Protein AF-A0A9D9X022-F1 (afdb_monomer_lite)

Secondary structure (DSSP, 8-state):
---------EEEE-TTT--EEEEGGGSS--GGGGS---HHHHHHHHHH-SS---HHHHHHHHHHHHHHT-

pLDDT: mean 79.5, std 12.74, range [39.91, 91.0]

Foldseek 3Di:
DDDPLPQPFDFDAAPVPRDTDGASPVRVDGVVVVDDADPQLVVCCVVVDVDDHDPVVSVVSSVVRVVVVD

Sequence (70 aa):
MAENAETKVEQKQCEACGERFGCGANADRCWCTSVELTADAAAALKSSYSDCLCPKCLDKQNEDVKKRSI

Structure (mmCIF, N/CA/C/O backbone):
data_AF-A0A9D9X022-F1
#
_entry.id   AF-A0A9D9X022-F1
#
loop_
_atom_site.group_PDB
_atom_site.id
_atom_site.type_symbol
_atom_site.label_atom_id
_atom_site.label_alt_id
_atom_site.label_comp_id
_atom_site.label_asym_id
_atom_site.label_entity_id
_atom_site.label_seq_id
_atom_site.pdbx_PDB_ins_code
_atom_site.Cartn_x
_atom_site.Cartn_y
_atom_site.Cartn_z
_atom_site.occupancy
_atom_site.B_iso_or_equiv
_atom_site.auth_seq_id
_atom_site.auth_comp_id
_atom_site.auth_asym_id
_atom_site.auth_atom_id
_atom_site.pdbx_PDB_model_num
ATOM 1 N N . MET A 1 1 ? 23.865 -13.623 -26.958 1.00 39.91 1 MET A N 1
ATOM 2 C CA . MET A 1 1 ? 24.794 -12.884 -26.078 1.00 39.91 1 MET A CA 1
ATOM 3 C C . MET A 1 1 ? 23.928 -12.046 -25.146 1.00 39.91 1 MET A C 1
ATOM 5 O O . MET A 1 1 ? 23.124 -11.287 -25.658 1.00 39.91 1 MET A O 1
ATOM 9 N N . ALA A 1 2 ? 24.021 -12.339 -23.842 1.00 47.91 2 ALA A N 1
ATOM 10 C CA . ALA A 1 2 ? 23.393 -11.742 -22.650 1.00 47.91 2 ALA A CA 1
ATOM 11 C C . ALA A 1 2 ? 22.153 -10.830 -22.813 1.00 47.91 2 ALA A C 1
ATOM 13 O O . ALA A 1 2 ? 22.268 -9.630 -23.048 1.00 47.91 2 ALA A O 1
ATOM 14 N N . GLU A 1 3 ? 20.979 -11.417 -22.559 1.00 45.75 3 GLU A N 1
ATOM 15 C CA . GLU A 1 3 ? 19.773 -10.741 -22.070 1.00 45.75 3 GLU A CA 1
ATOM 16 C C . GLU A 1 3 ? 20.088 -9.988 -20.769 1.00 45.75 3 GLU A C 1
ATOM 18 O O . GLU A 1 3 ? 20.187 -10.590 -19.703 1.00 45.7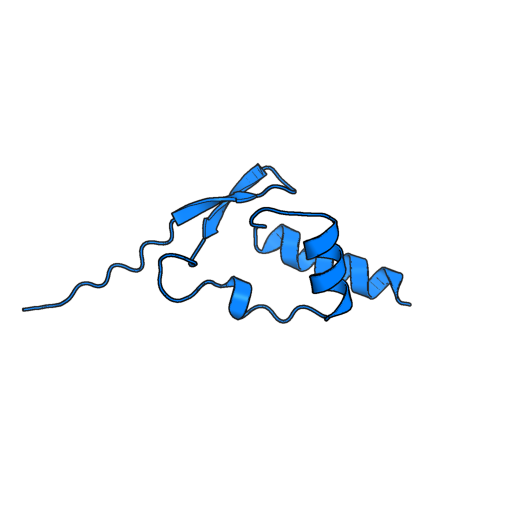5 3 GLU A O 1
ATOM 23 N N . ASN A 1 4 ? 20.253 -8.668 -20.837 1.00 44.62 4 ASN A N 1
ATOM 24 C CA . ASN A 1 4 ? 20.224 -7.830 -19.644 1.00 44.62 4 ASN A CA 1
ATOM 25 C C . ASN A 1 4 ? 18.785 -7.327 -19.491 1.00 44.62 4 ASN A C 1
ATOM 27 O O . ASN A 1 4 ? 18.422 -6.258 -19.975 1.00 44.62 4 ASN A O 1
ATOM 31 N N . ALA A 1 5 ? 17.938 -8.158 -18.881 1.00 54.25 5 ALA A N 1
ATOM 32 C CA . ALA A 1 5 ? 16.641 -7.743 -18.366 1.00 54.25 5 ALA A CA 1
ATOM 33 C C . ALA A 1 5 ? 16.894 -6.803 -17.179 1.00 54.25 5 ALA A C 1
ATOM 35 O O . ALA A 1 5 ? 16.914 -7.202 -16.017 1.00 54.25 5 ALA A O 1
ATOM 36 N N . GLU A 1 6 ? 17.196 -5.548 -17.493 1.00 54.34 6 GLU A N 1
ATOM 37 C CA . GLU A 1 6 ? 17.353 -4.479 -16.523 1.00 54.34 6 GLU A CA 1
ATOM 38 C C . GLU A 1 6 ? 15.982 -4.205 -15.918 1.00 54.34 6 GLU A C 1
ATOM 40 O O . GLU A 1 6 ? 15.154 -3.512 -16.502 1.00 54.34 6 GLU A O 1
ATOM 45 N N . THR A 1 7 ? 15.739 -4.808 -14.758 1.00 56.75 7 THR A N 1
ATOM 46 C CA . THR A 1 7 ? 14.627 -4.587 -13.833 1.00 56.75 7 THR A CA 1
ATOM 47 C C . THR A 1 7 ? 14.379 -3.082 -13.656 1.00 56.75 7 THR A C 1
ATOM 49 O O . THR A 1 7 ? 14.912 -2.446 -12.745 1.00 56.75 7 THR A O 1
ATOM 52 N N . LYS A 1 8 ? 13.611 -2.467 -14.564 1.00 63.00 8 LYS A N 1
ATOM 53 C CA . LYS A 1 8 ? 13.401 -1.018 -14.601 1.00 63.00 8 LYS A CA 1
ATOM 54 C C . LYS A 1 8 ? 12.317 -0.665 -13.603 1.00 63.00 8 LYS A C 1
ATOM 56 O O . LYS A 1 8 ? 11.134 -0.586 -13.919 1.00 63.00 8 LYS A O 1
ATOM 61 N N . VAL A 1 9 ? 12.742 -0.472 -12.363 1.00 72.50 9 VAL A N 1
ATOM 62 C CA . VAL A 1 9 ? 11.879 0.042 -11.308 1.00 72.50 9 VAL A CA 1
ATOM 63 C C . VAL A 1 9 ? 11.523 1.489 -11.664 1.00 72.50 9 VAL A C 1
ATOM 65 O O . VAL A 1 9 ? 12.388 2.365 -11.696 1.00 72.50 9 VAL A O 1
ATOM 68 N N . GLU A 1 10 ? 10.258 1.748 -11.995 1.00 79.44 10 GLU A N 1
ATOM 69 C CA . GLU A 1 10 ? 9.814 3.084 -12.391 1.00 79.44 10 GLU A CA 1
ATOM 70 C C . GLU A 1 10 ? 9.574 3.930 -11.145 1.00 79.44 10 GLU A C 1
ATOM 72 O O . GLU A 1 10 ? 8.879 3.499 -10.228 1.00 79.44 10 GLU A O 1
ATOM 77 N N . GLN A 1 11 ? 10.147 5.133 -11.080 1.00 84.81 11 GLN A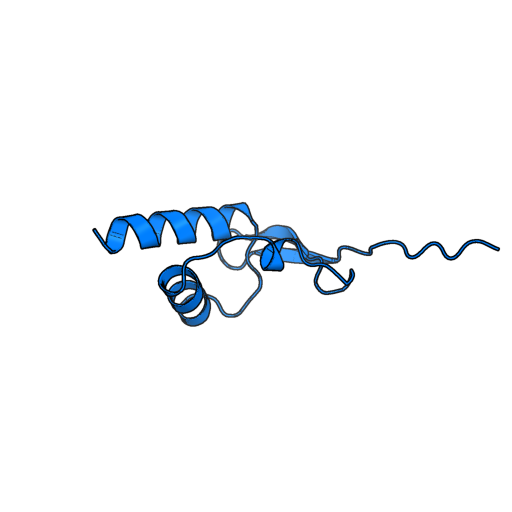 N 1
ATOM 78 C CA . GLN A 1 11 ? 9.908 6.003 -9.934 1.00 84.81 11 GLN A CA 1
ATOM 79 C C . GLN A 1 11 ? 8.487 6.568 -9.993 1.00 84.81 11 GLN A C 1
ATOM 81 O O . GLN A 1 11 ? 8.160 7.346 -10.887 1.00 84.81 11 GLN A O 1
ATOM 86 N N . LYS A 1 12 ? 7.654 6.183 -9.026 1.00 85.50 12 LYS A N 1
ATOM 87 C CA . LYS A 1 12 ? 6.316 6.738 -8.798 1.00 85.50 12 LYS A CA 1
ATOM 88 C C . LYS A 1 12 ? 6.344 7.646 -7.574 1.00 85.50 12 LYS A C 1
ATOM 90 O O . LYS A 1 12 ? 7.237 7.545 -6.730 1.00 85.50 12 LYS A O 1
ATOM 95 N N . GLN A 1 13 ? 5.382 8.555 -7.491 1.00 89.62 13 GLN A N 1
ATOM 96 C CA . GLN A 1 13 ? 5.227 9.454 -6.356 1.00 89.62 13 GLN A CA 1
ATOM 97 C C . GLN A 1 13 ? 4.139 8.914 -5.432 1.00 89.62 13 GLN A C 1
ATOM 99 O O . GLN A 1 13 ? 3.076 8.532 -5.897 1.00 89.62 13 GLN A O 1
ATOM 104 N N . CYS A 1 14 ? 4.414 8.860 -4.132 1.00 90.25 14 CYS A N 1
ATOM 105 C CA . CYS A 1 14 ? 3.448 8.383 -3.149 1.00 90.25 14 CYS A CA 1
ATOM 106 C C . CYS A 1 14 ? 2.298 9.382 -2.976 1.00 90.25 14 CYS A C 1
ATOM 108 O O . CYS A 1 14 ? 2.556 10.544 -2.674 1.00 90.25 14 CYS A O 1
ATOM 110 N N . GLU A 1 15 ? 1.049 8.931 -3.068 1.00 90.06 15 GLU A N 1
ATOM 111 C CA . GLU A 1 15 ? -0.129 9.785 -2.829 1.00 90.06 15 GLU A CA 1
ATOM 112 C C . GLU A 1 15 ? -0.254 10.235 -1.362 1.00 90.06 15 GLU A C 1
ATOM 114 O O . GLU A 1 15 ? -0.708 11.340 -1.085 1.00 90.06 15 GLU A O 1
ATOM 119 N N . ALA A 1 16 ? 0.218 9.424 -0.407 1.00 88.62 16 ALA A N 1
ATOM 120 C CA . ALA A 1 16 ? 0.119 9.743 1.019 1.00 88.62 16 ALA A CA 1
ATOM 121 C C . ALA A 1 16 ? 1.182 10.740 1.514 1.00 88.62 16 ALA A C 1
ATOM 123 O O . ALA A 1 16 ? 0.886 11.587 2.354 1.00 88.62 16 ALA A O 1
ATOM 124 N N . CYS A 1 17 ? 2.433 10.624 1.051 1.00 91.00 17 CYS A N 1
ATOM 125 C CA . CYS A 1 17 ? 3.541 11.463 1.537 1.00 91.00 17 CYS A CA 1
ATOM 126 C C . CYS A 1 17 ? 4.246 12.293 0.460 1.00 91.00 17 CYS A C 1
ATOM 128 O O . CYS A 1 17 ? 5.066 13.142 0.796 1.00 91.00 17 CYS A O 1
ATOM 130 N N . GLY A 1 18 ? 3.985 12.043 -0.823 1.00 89.44 18 GLY A N 1
ATOM 131 C CA . GLY A 1 18 ? 4.668 12.710 -1.931 1.00 89.44 18 GLY A CA 1
ATOM 132 C C . GLY A 1 18 ? 6.103 12.235 -2.192 1.00 89.44 18 GLY A C 1
ATOM 133 O O . GLY A 1 18 ? 6.758 12.788 -3.074 1.00 89.44 18 GLY A O 1
ATOM 134 N N . GLU A 1 19 ? 6.613 11.233 -1.465 1.00 88.69 19 GLU A N 1
ATOM 135 C CA . GLU A 1 19 ? 7.974 10.707 -1.649 1.00 88.69 19 GLU A CA 1
ATOM 136 C C . GLU A 1 19 ? 8.074 9.907 -2.958 1.00 88.69 19 GLU A C 1
ATOM 138 O O . GLU A 1 19 ? 7.170 9.142 -3.306 1.00 88.69 19 GLU A O 1
ATOM 143 N N . ARG A 1 20 ? 9.180 10.079 -3.694 1.00 88.19 20 ARG A N 1
ATOM 144 C CA . ARG A 1 20 ? 9.468 9.276 -4.889 1.00 88.19 20 ARG A C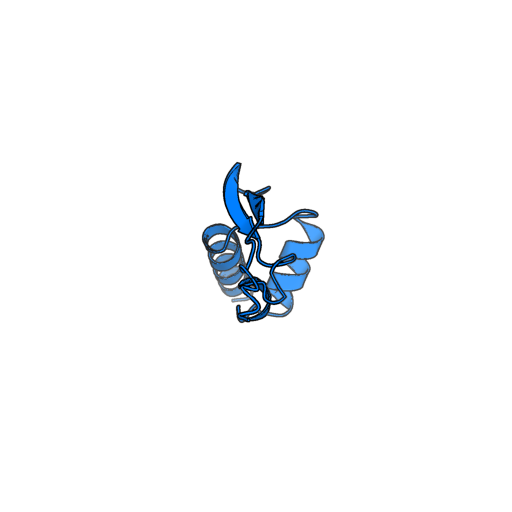A 1
ATOM 145 C C . ARG A 1 20 ? 10.005 7.919 -4.466 1.00 88.19 20 ARG A C 1
ATOM 147 O O . ARG A 1 20 ? 11.001 7.842 -3.753 1.00 88.19 20 ARG A O 1
ATOM 154 N N . PHE A 1 21 ? 9.372 6.855 -4.936 1.00 86.94 21 PHE A N 1
ATOM 155 C CA . PHE A 1 21 ? 9.773 5.488 -4.643 1.00 86.94 21 PHE A CA 1
ATOM 156 C C . PHE A 1 21 ? 9.787 4.646 -5.910 1.00 86.94 21 PHE A C 1
ATOM 158 O O . PHE A 1 21 ? 9.118 4.944 -6.898 1.00 86.94 21 PHE A O 1
ATOM 165 N N . GLY A 1 22 ? 10.564 3.570 -5.876 1.00 82.56 22 GLY A N 1
ATOM 166 C CA . GLY A 1 22 ? 10.604 2.619 -6.969 1.00 82.56 22 GLY A CA 1
ATOM 167 C C . GLY A 1 22 ? 9.352 1.739 -7.001 1.00 82.56 22 GLY A C 1
ATOM 168 O O . GLY A 1 22 ? 9.134 0.935 -6.094 1.00 82.56 22 GLY A O 1
ATOM 169 N N . CYS A 1 23 ? 8.552 1.854 -8.056 1.00 81.12 23 CYS A N 1
ATOM 170 C CA . CYS A 1 23 ? 7.470 0.936 -8.374 1.00 81.12 23 CYS A CA 1
ATOM 171 C C . CYS A 1 23 ? 7.985 -0.175 -9.296 1.00 81.12 23 CYS A C 1
ATOM 173 O O . CYS A 1 23 ? 8.351 0.051 -10.451 1.00 81.12 23 CYS A O 1
ATOM 175 N N . GLY A 1 24 ? 8.005 -1.398 -8.769 1.00 75.25 24 GLY A N 1
ATOM 176 C CA . GLY A 1 24 ? 8.395 -2.590 -9.521 1.00 75.25 24 GLY A CA 1
ATOM 177 C C . GLY A 1 24 ? 7.270 -3.176 -10.377 1.00 75.25 24 GLY A C 1
ATOM 178 O O . GLY A 1 24 ? 7.431 -4.278 -10.881 1.00 75.25 24 GLY A O 1
ATOM 179 N N . ALA A 1 25 ? 6.139 -2.475 -10.551 1.00 72.06 25 ALA A N 1
ATOM 180 C CA . ALA A 1 25 ? 5.040 -2.943 -11.404 1.00 72.06 25 ALA A CA 1
ATOM 181 C C . ALA A 1 25 ? 5.486 -3.193 -12.857 1.00 72.06 25 ALA A C 1
ATOM 183 O O . ALA A 1 25 ? 4.999 -4.115 -13.495 1.00 72.06 25 ALA A O 1
ATOM 184 N N . ASN A 1 26 ? 6.453 -2.412 -13.349 1.00 67.19 26 ASN A N 1
ATOM 185 C CA . ASN A 1 26 ? 7.059 -2.592 -14.674 1.00 67.19 26 ASN A CA 1
ATOM 186 C C . ASN A 1 26 ? 8.252 -3.562 -14.681 1.00 67.19 26 ASN A C 1
ATOM 188 O O . ASN A 1 26 ? 8.818 -3.832 -15.733 1.00 67.19 26 ASN A O 1
ATOM 192 N N . ALA A 1 27 ? 8.682 -4.031 -13.511 1.00 66.25 27 ALA A N 1
ATOM 193 C CA . ALA A 1 27 ? 9.916 -4.783 -13.333 1.00 66.25 27 ALA A CA 1
ATOM 194 C C . ALA A 1 27 ? 9.648 -6.279 -13.078 1.00 66.25 27 ALA A C 1
ATOM 196 O O . ALA A 1 27 ? 10.460 -6.951 -12.444 1.00 66.25 27 ALA A O 1
ATOM 197 N N . ASP A 1 28 ? 8.476 -6.768 -13.501 1.00 64.69 28 ASP A N 1
ATOM 198 C CA . ASP A 1 28 ? 7.887 -8.092 -13.226 1.00 64.69 28 ASP A CA 1
ATOM 199 C C . ASP A 1 28 ? 7.636 -8.416 -11.738 1.00 64.69 28 ASP A C 1
ATOM 201 O O . ASP A 1 28 ? 6.769 -9.225 -11.410 1.00 64.69 28 ASP A O 1
ATOM 205 N N . ARG A 1 29 ? 8.329 -7.751 -10.804 1.00 67.44 29 ARG A N 1
ATOM 206 C CA . ARG A 1 29 ? 8.130 -7.880 -9.356 1.00 67.44 29 ARG A CA 1
ATOM 207 C C . ARG A 1 29 ? 8.052 -6.523 -8.663 1.00 67.44 29 ARG A C 1
ATOM 209 O O . ARG A 1 29 ? 9.056 -5.837 -8.477 1.00 67.44 29 ARG A O 1
ATOM 216 N N . CYS A 1 30 ? 6.859 -6.172 -8.185 1.00 76.12 30 CYS A N 1
ATOM 217 C CA . CYS A 1 30 ? 6.680 -5.081 -7.231 1.00 76.12 30 CYS A CA 1
ATOM 218 C C . CYS A 1 30 ? 6.971 -5.581 -5.816 1.00 76.12 30 CYS A C 1
ATOM 220 O O . CYS A 1 30 ? 6.401 -6.576 -5.384 1.00 76.12 30 CYS A O 1
ATOM 222 N N . TRP A 1 31 ? 7.786 -4.860 -5.044 1.00 79.81 31 TRP A N 1
ATOM 223 C CA . TRP A 1 31 ? 7.971 -5.160 -3.617 1.00 79.81 31 TRP A CA 1
ATOM 224 C C . TRP A 1 31 ? 6.629 -5.189 -2.865 1.00 79.81 31 TRP A C 1
ATOM 226 O O . TRP A 1 31 ? 6.472 -5.971 -1.935 1.00 79.81 31 TRP A O 1
ATOM 236 N N . CYS A 1 32 ? 5.645 -4.404 -3.321 1.00 78.00 32 CYS A N 1
ATOM 237 C CA . CYS A 1 32 ? 4.308 -4.322 -2.746 1.00 78.00 32 CYS A CA 1
ATOM 238 C C . CYS A 1 32 ? 3.562 -5.664 -2.721 1.00 7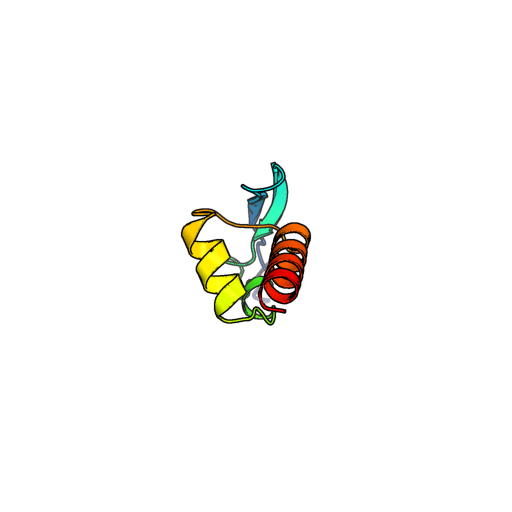8.00 32 CYS A C 1
ATOM 240 O O . CYS A 1 32 ? 2.774 -5.889 -1.810 1.00 78.00 32 CYS A O 1
ATOM 242 N N . THR A 1 33 ? 3.832 -6.579 -3.660 1.00 76.62 33 THR A N 1
ATOM 243 C CA . THR A 1 33 ? 3.211 -7.917 -3.664 1.00 76.62 33 THR A CA 1
ATOM 244 C C . THR A 1 33 ? 3.858 -8.872 -2.667 1.00 76.62 33 THR A C 1
ATOM 246 O O . THR A 1 33 ? 3.291 -9.917 -2.374 1.00 76.62 33 THR A O 1
ATOM 249 N N . SER A 1 34 ? 5.053 -8.543 -2.173 1.00 80.94 34 SER A N 1
ATOM 250 C CA . SER A 1 34 ? 5.746 -9.310 -1.137 1.00 80.94 34 SER A CA 1
ATOM 251 C C . SER A 1 34 ? 5.462 -8.781 0.270 1.00 80.94 34 SER A C 1
ATOM 253 O O . SER A 1 34 ? 5.916 -9.388 1.236 1.00 80.94 34 SER A O 1
ATOM 255 N N . VAL A 1 35 ? 4.760 -7.648 0.397 1.00 82.44 35 VAL A N 1
ATOM 256 C CA . VAL A 1 35 ? 4.385 -7.090 1.698 1.00 82.44 35 VAL A CA 1
ATOM 257 C C . VAL A 1 35 ? 3.158 -7.816 2.226 1.00 82.44 35 VAL A C 1
ATOM 259 O O . VAL A 1 35 ? 2.118 -7.864 1.571 1.00 82.44 35 VAL A O 1
ATOM 262 N N . GLU A 1 36 ? 3.265 -8.329 3.446 1.00 82.06 36 GLU A N 1
ATOM 263 C CA . GLU A 1 36 ? 2.138 -8.906 4.170 1.00 82.06 36 GLU A CA 1
ATOM 264 C C . GLU A 1 36 ? 1.259 -7.794 4.757 1.00 82.06 36 GLU A C 1
ATOM 266 O O . GLU A 1 36 ? 1.516 -7.236 5.829 1.00 82.06 36 GLU A O 1
ATOM 271 N N . LEU A 1 37 ? 0.204 -7.456 4.019 1.00 84.31 37 LEU A N 1
ATOM 272 C CA . LEU A 1 37 ? -0.868 -6.582 4.482 1.00 84.31 37 LEU A CA 1
ATOM 273 C C . LEU A 1 37 ? -2.028 -7.413 5.024 1.00 84.31 37 LEU A C 1
ATOM 275 O O . LEU A 1 37 ? -2.410 -8.427 4.439 1.00 84.31 37 LEU A O 1
ATOM 279 N N . THR A 1 38 ? -2.631 -6.955 6.119 1.00 87.12 38 THR A N 1
ATOM 280 C CA . THR A 1 38 ? -3.901 -7.525 6.579 1.00 87.12 38 THR A CA 1
ATOM 281 C C . THR A 1 38 ? -5.026 -7.163 5.607 1.00 87.12 38 THR A C 1
ATOM 283 O O . THR A 1 38 ? -4.963 -6.152 4.904 1.00 87.12 38 THR A O 1
ATOM 286 N N . ALA A 1 39 ? -6.083 -7.981 5.563 1.00 86.94 39 ALA A N 1
ATOM 287 C CA . ALA A 1 39 ? -7.235 -7.719 4.697 1.00 86.94 39 ALA A CA 1
ATOM 288 C C . ALA A 1 39 ? -7.892 -6.360 5.002 1.00 86.94 39 ALA A C 1
ATOM 290 O O . ALA A 1 39 ? -8.273 -5.645 4.077 1.00 86.94 39 ALA A O 1
ATOM 291 N N . ASP A 1 40 ? -7.962 -5.987 6.284 1.00 87.75 40 ASP A N 1
ATOM 292 C CA . ASP A 1 40 ? -8.485 -4.689 6.716 1.00 87.75 40 ASP A CA 1
ATOM 293 C C . ASP A 1 40 ? -7.592 -3.542 6.224 1.00 87.75 40 ASP A C 1
ATOM 295 O O . ASP A 1 40 ? -8.084 -2.596 5.610 1.00 87.75 40 ASP A O 1
ATOM 299 N N . ALA A 1 41 ? -6.265 -3.679 6.357 1.00 88.56 41 ALA A N 1
ATOM 300 C CA . ALA A 1 41 ? -5.327 -2.673 5.870 1.00 88.56 41 ALA A CA 1
ATOM 301 C C . ALA A 1 41 ? -5.414 -2.507 4.353 1.00 88.56 41 ALA A C 1
ATOM 303 O O . ALA A 1 41 ? -5.503 -1.385 3.863 1.00 88.56 41 ALA A O 1
ATOM 304 N N . ALA A 1 42 ? -5.458 -3.606 3.600 1.00 86.94 42 ALA A N 1
ATOM 305 C CA . ALA A 1 42 ? -5.606 -3.559 2.150 1.00 86.94 42 ALA A CA 1
ATOM 306 C C . ALA A 1 42 ? -6.935 -2.909 1.718 1.00 86.94 42 ALA A C 1
ATOM 308 O O . ALA A 1 42 ? -6.949 -2.118 0.774 1.00 86.94 42 ALA A O 1
ATOM 309 N N . ALA A 1 43 ? -8.045 -3.199 2.405 1.00 88.75 43 ALA A N 1
ATOM 310 C CA . ALA A 1 43 ? -9.351 -2.610 2.108 1.00 88.75 43 ALA A CA 1
ATOM 311 C C . ALA A 1 43 ? -9.417 -1.114 2.460 1.00 88.75 43 ALA A C 1
ATOM 313 O O . ALA A 1 43 ? -9.918 -0.314 1.663 1.00 88.75 43 ALA A O 1
ATOM 314 N N . ALA A 1 44 ? -8.873 -0.728 3.618 1.00 88.56 44 ALA A N 1
ATOM 315 C CA . ALA A 1 44 ? -8.778 0.661 4.055 1.00 88.56 44 ALA A CA 1
ATOM 316 C C . ALA A 1 44 ? -7.900 1.477 3.102 1.00 88.56 44 ALA A C 1
ATOM 318 O O . ALA A 1 44 ? -8.296 2.561 2.672 1.00 88.56 44 ALA A O 1
ATOM 319 N N . LEU A 1 45 ? -6.747 0.923 2.713 1.00 87.81 45 LEU A N 1
ATOM 320 C CA . LEU A 1 45 ? -5.847 1.515 1.732 1.00 87.81 45 LEU A CA 1
ATOM 321 C C . LEU A 1 45 ? -6.534 1.693 0.382 1.00 87.81 45 LEU A C 1
ATOM 323 O O . LEU A 1 45 ? -6.511 2.792 -0.148 1.00 87.81 45 LEU A O 1
ATOM 327 N N . LYS A 1 46 ? -7.204 0.659 -0.135 1.00 85.44 46 LYS A N 1
ATOM 328 C CA . LYS A 1 46 ? -7.908 0.713 -1.425 1.00 85.44 46 LYS A CA 1
ATOM 329 C C . LYS A 1 46 ? -9.096 1.681 -1.435 1.00 85.44 46 LYS A C 1
ATOM 331 O O . LYS A 1 46 ? -9.466 2.171 -2.495 1.00 85.44 46 LYS A O 1
ATOM 336 N N . SER A 1 47 ? -9.705 1.937 -0.276 1.00 88.50 47 SER A N 1
ATOM 337 C CA . SER A 1 47 ? -10.780 2.931 -0.142 1.00 88.50 47 SER A CA 1
ATOM 338 C C . SER A 1 47 ? -10.258 4.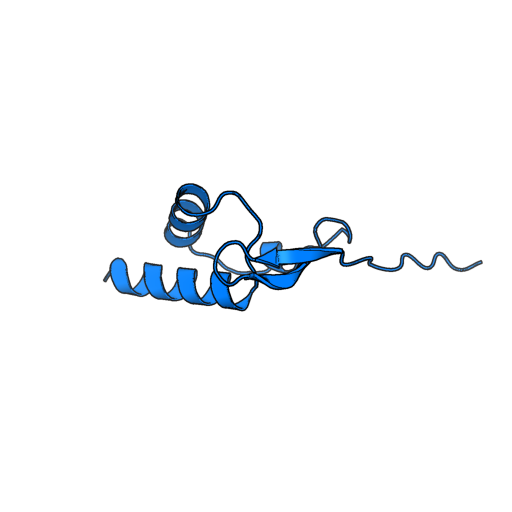350 0.080 1.00 88.50 47 SER A C 1
ATOM 340 O O . SER A 1 47 ? -10.933 5.304 -0.293 1.00 88.50 47 SER A O 1
ATOM 342 N N . SER A 1 48 ? -9.085 4.500 0.704 1.00 87.62 48 SER A N 1
ATOM 343 C CA . SER A 1 48 ? -8.511 5.808 1.055 1.00 87.62 48 SER A CA 1
ATOM 344 C C . SER A 1 48 ? -7.571 6.355 -0.016 1.00 87.62 48 SER A C 1
ATOM 346 O O . SER A 1 48 ? -7.459 7.567 -0.157 1.00 87.62 48 SER A O 1
ATOM 348 N N . TYR A 1 49 ? -6.901 5.471 -0.753 1.00 88.38 49 TYR A N 1
ATOM 349 C CA . TYR A 1 49 ? -5.886 5.791 -1.749 1.00 88.38 49 TYR A CA 1
ATOM 350 C C . TYR A 1 49 ? -6.198 5.051 -3.047 1.00 88.38 49 TYR A C 1
ATOM 352 O O . TYR A 1 49 ? -6.498 3.855 -3.041 1.00 88.38 49 TYR A O 1
ATOM 360 N N . SER A 1 50 ? -6.128 5.771 -4.163 1.00 83.88 50 SER A N 1
ATOM 361 C CA . SER A 1 50 ? -6.352 5.203 -5.501 1.00 83.88 50 SER A CA 1
ATOM 362 C C . SER A 1 50 ? -5.056 5.031 -6.292 1.00 83.88 50 SER A C 1
ATOM 364 O O . SER A 1 50 ? -5.060 4.340 -7.311 1.00 83.88 50 SER A O 1
ATOM 366 N N . ASP A 1 51 ? -3.955 5.622 -5.821 1.00 84.06 51 ASP A N 1
ATOM 367 C CA . ASP A 1 51 ? -2.643 5.548 -6.463 1.00 84.06 51 ASP A CA 1
ATOM 368 C C . ASP A 1 51 ? -1.627 4.712 -5.652 1.00 84.06 51 ASP A C 1
ATOM 370 O O . ASP A 1 51 ? -1.949 4.050 -4.660 1.00 84.06 51 ASP A O 1
ATOM 374 N N . CYS A 1 52 ? -0.373 4.681 -6.106 1.00 85.38 52 CYS A N 1
ATOM 375 C CA . CYS A 1 52 ? 0.670 3.852 -5.534 1.00 85.38 52 CYS A CA 1
ATOM 376 C C . CYS A 1 52 ? 1.224 4.479 -4.242 1.00 85.38 52 CYS A C 1
ATOM 378 O O . CYS A 1 52 ? 1.552 5.665 -4.175 1.00 85.38 52 CYS A O 1
ATOM 380 N N . LEU A 1 53 ? 1.424 3.648 -3.218 1.00 87.06 53 LEU A N 1
ATOM 381 C CA . LEU A 1 53 ? 1.996 4.060 -1.937 1.00 87.06 53 LEU A CA 1
ATOM 382 C C . LEU A 1 53 ? 3.412 3.519 -1.760 1.00 87.06 53 LEU A C 1
ATOM 384 O O . LEU A 1 53 ? 3.720 2.388 -2.136 1.00 87.06 53 LEU A O 1
ATOM 388 N N . CYS A 1 54 ? 4.274 4.327 -1.147 1.00 88.88 54 CYS A N 1
ATOM 389 C CA . CYS A 1 54 ? 5.629 3.914 -0.806 1.00 88.88 54 CYS A CA 1
ATOM 390 C C . CYS A 1 54 ? 5.621 2.909 0.365 1.00 88.88 54 CYS A C 1
ATOM 392 O O . CYS A 1 54 ? 4.679 2.909 1.164 1.00 88.88 54 CYS A O 1
ATOM 394 N N . PRO A 1 55 ? 6.678 2.090 0.534 1.00 86.00 55 PRO A N 1
ATOM 395 C CA . PRO A 1 55 ? 6.704 1.042 1.558 1.00 86.00 55 PRO A CA 1
ATOM 396 C C . PRO A 1 55 ? 6.549 1.594 2.974 1.00 86.00 55 PRO A C 1
ATOM 398 O O . PRO A 1 55 ? 5.887 0.979 3.799 1.00 86.00 55 PRO A O 1
ATOM 401 N N . LYS A 1 56 ? 7.080 2.794 3.241 1.00 88.44 56 LYS A N 1
ATOM 402 C CA . LYS A 1 56 ? 6.931 3.467 4.539 1.00 88.44 56 LYS A CA 1
ATOM 403 C C . LYS A 1 56 ? 5.479 3.823 4.854 1.00 88.44 56 LYS A C 1
ATOM 405 O O . LYS A 1 56 ? 5.032 3.642 5.980 1.00 88.44 56 LYS A O 1
ATOM 410 N N . CYS A 1 57 ? 4.753 4.369 3.876 1.00 90.38 57 CYS A N 1
ATOM 411 C CA . CYS A 1 57 ? 3.344 4.706 4.054 1.00 90.38 57 CYS A CA 1
ATOM 412 C C . CYS A 1 57 ? 2.502 3.442 4.165 1.00 90.38 57 CYS A C 1
ATOM 414 O O . CYS A 1 57 ? 1.636 3.380 5.026 1.00 90.38 57 CYS A O 1
ATOM 416 N N . LEU A 1 58 ? 2.787 2.435 3.341 1.00 86.62 58 LEU A N 1
ATOM 417 C CA . LEU A 1 58 ? 2.085 1.157 3.360 1.00 86.62 58 LEU A CA 1
ATOM 418 C C . LEU A 1 58 ? 2.210 0.462 4.728 1.00 86.62 58 LEU A C 1
ATOM 420 O O . LEU A 1 58 ? 1.200 0.067 5.305 1.00 86.62 58 LEU A O 1
ATOM 424 N N . ASP A 1 59 ? 3.429 0.385 5.272 1.00 88.06 59 ASP A N 1
ATOM 425 C CA . ASP A 1 59 ? 3.716 -0.183 6.596 1.00 88.06 59 ASP A CA 1
ATOM 426 C C . ASP A 1 59 ? 3.007 0.593 7.712 1.00 88.06 59 ASP A C 1
ATOM 428 O O . ASP A 1 59 ? 2.290 0.014 8.525 1.00 88.06 59 ASP A O 1
ATOM 432 N N . LYS A 1 60 ? 3.093 1.928 7.675 1.00 89.38 60 LYS A N 1
ATOM 433 C CA . LYS A 1 60 ? 2.407 2.781 8.646 1.00 89.38 60 LYS A CA 1
ATOM 434 C C . LYS A 1 60 ? 0.894 2.558 8.647 1.00 89.38 60 LYS A C 1
ATOM 436 O O . LYS A 1 60 ? 0.315 2.404 9.712 1.00 89.38 60 LYS A O 1
ATOM 441 N N . GLN A 1 61 ? 0.264 2.488 7.475 1.00 88.50 61 GLN A N 1
ATOM 442 C CA . GLN A 1 61 ? -1.176 2.233 7.363 1.00 88.50 61 GLN A CA 1
ATOM 443 C C . GLN A 1 61 ? -1.546 0.825 7.853 1.00 88.50 61 GLN A C 1
ATOM 445 O O . GLN A 1 61 ? -2.571 0.662 8.510 1.00 88.50 61 GLN A O 1
ATOM 450 N N . ASN A 1 62 ? -0.699 -0.178 7.596 1.00 88.19 62 ASN A N 1
ATOM 451 C CA . ASN A 1 62 ? -0.877 -1.531 8.127 1.00 88.19 62 ASN A CA 1
ATOM 452 C C . ASN A 1 62 ? -0.884 -1.534 9.664 1.00 88.19 62 ASN A C 1
ATOM 454 O O . ASN A 1 62 ? -1.748 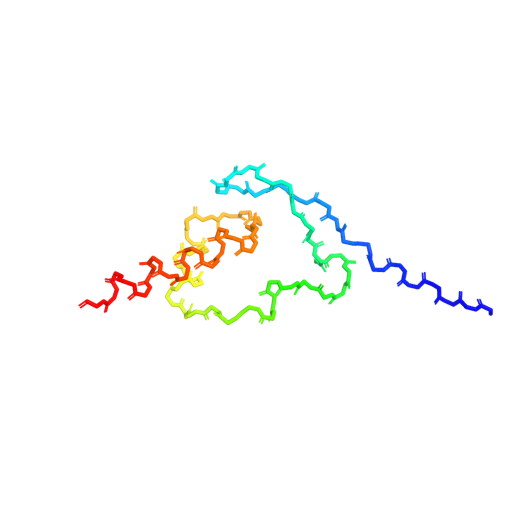-2.149 10.285 1.00 88.19 62 ASN A O 1
ATOM 458 N N . GLU A 1 63 ? 0.046 -0.808 10.284 1.00 88.38 63 GLU A N 1
ATOM 459 C CA . GLU A 1 63 ? 0.138 -0.674 11.740 1.00 88.38 63 GLU A CA 1
ATOM 460 C C . GLU A 1 63 ? -1.009 0.164 12.333 1.00 88.38 63 GLU A C 1
ATOM 462 O O . GLU A 1 63 ? -1.575 -0.207 13.361 1.00 88.38 63 GLU A O 1
ATOM 467 N N . ASP A 1 64 ? -1.382 1.275 11.690 1.00 88.12 64 ASP A N 1
ATOM 468 C CA . ASP A 1 64 ? -2.506 2.130 12.095 1.00 88.12 64 ASP A CA 1
ATOM 469 C C . ASP A 1 64 ? -3.831 1.349 12.102 1.00 88.12 64 ASP A C 1
ATOM 471 O O . ASP A 1 64 ? -4.621 1.463 13.043 1.00 88.12 64 ASP A O 1
ATOM 475 N N . VAL A 1 65 ? -4.050 0.500 11.096 1.00 85.69 65 VAL A N 1
ATOM 476 C CA . VAL A 1 65 ? -5.235 -0.358 11.007 1.00 85.69 65 VAL A CA 1
ATOM 477 C C . VAL A 1 65 ? -5.241 -1.429 12.098 1.00 85.69 65 VAL A C 1
ATOM 479 O O . VAL A 1 65 ? -6.240 -1.566 12.804 1.00 85.69 65 VAL A O 1
ATOM 482 N N . LYS A 1 66 ? -4.115 -2.118 12.334 1.00 83.50 66 LYS A N 1
ATOM 483 C CA . LYS A 1 66 ? -3.998 -3.099 13.433 1.00 83.50 66 LYS A CA 1
ATOM 484 C C . LYS A 1 66 ? -4.329 -2.491 14.795 1.00 83.50 66 LYS A C 1
ATOM 486 O O . LYS A 1 66 ? -4.968 -3.143 15.615 1.00 83.50 66 LYS A O 1
ATOM 491 N N . LYS A 1 67 ? -3.909 -1.246 15.036 1.00 84.19 67 LYS A N 1
ATOM 492 C CA . LYS A 1 67 ? -4.195 -0.529 16.287 1.00 84.19 67 LYS A CA 1
ATOM 493 C C . LYS A 1 67 ? -5.659 -0.135 16.434 1.00 84.19 67 LYS A C 1
ATOM 495 O O . LYS A 1 67 ? -6.111 0.015 17.561 1.00 84.19 67 LYS A O 1
ATOM 500 N N . ARG A 1 68 ? -6.384 0.070 15.331 1.00 76.12 68 ARG A N 1
ATOM 501 C CA . ARG A 1 68 ? -7.790 0.498 15.366 1.00 76.12 68 ARG A CA 1
ATOM 502 C C . ARG A 1 68 ? -8.781 -0.661 15.503 1.00 76.12 68 ARG A C 1
ATOM 504 O O . ARG A 1 68 ? -9.925 -0.420 15.869 1.00 76.12 68 ARG A O 1
ATOM 511 N N . SER A 1 69 ? -8.353 -1.891 15.223 1.00 66.94 69 SER A N 1
ATOM 512 C CA . SER A 1 69 ? -9.159 -3.108 15.403 1.00 66.94 69 SER A CA 1
ATOM 513 C C . SER A 1 69 ? -9.036 -3.754 16.796 1.00 66.94 69 SER A C 1
ATOM 515 O O . SER A 1 69 ? -9.571 -4.846 16.985 1.00 66.94 69 SER A O 1
ATOM 517 N N . ILE A 1 70 ? -8.333 -3.120 17.745 1.00 56.75 70 ILE A N 1
ATOM 518 C CA . ILE A 1 70 ? -8.158 -3.559 19.145 1.00 56.75 70 ILE A CA 1
ATOM 519 C C . ILE A 1 70 ? -8.963 -2.663 20.086 1.00 56.75 70 ILE A C 1
ATOM 521 O O . ILE A 1 70 ? -9.492 -3.208 21.080 1.00 56.75 70 ILE A O 1
#

Radius of gyration: 14.2 Å; chains: 1; bounding box: 36×26×45 Å